Protein AF-A0A7C5M017-F1 (afdb_monomer)

Structure (mmCIF, N/CA/C/O backbone):
data_AF-A0A7C5M017-F1
#
_entry.id   AF-A0A7C5M017-F1
#
loop_
_atom_site.group_PDB
_atom_site.id
_atom_site.type_symbol
_atom_site.label_atom_id
_atom_site.label_alt_id
_atom_site.label_comp_id
_atom_site.label_asym_id
_atom_site.label_entity_id
_atom_site.label_seq_id
_atom_site.pdbx_PDB_ins_code
_atom_site.Cartn_x
_atom_site.Cartn_y
_atom_site.Cartn_z
_atom_site.occupancy
_atom_site.B_iso_or_equiv
_atom_site.auth_seq_id
_atom_site.auth_comp_id
_atom_site.auth_asym_id
_atom_site.auth_atom_id
_atom_site.pdbx_PDB_model_num
ATOM 1 N N . MET A 1 1 ? 57.850 32.588 -51.155 1.00 44.69 1 MET A N 1
ATOM 2 C CA . MET A 1 1 ? 57.031 31.354 -51.201 1.00 44.69 1 MET A CA 1
ATOM 3 C C . MET A 1 1 ? 57.224 30.654 -49.857 1.00 44.69 1 MET A C 1
ATOM 5 O O . MET A 1 1 ? 58.334 30.243 -49.579 1.00 44.69 1 MET A O 1
ATOM 9 N N . LYS A 1 2 ? 56.396 31.002 -48.864 1.00 42.88 2 LYS A N 1
ATOM 10 C CA . LYS A 1 2 ? 55.264 30.233 -48.298 1.00 42.88 2 LYS A CA 1
ATOM 11 C C . LYS A 1 2 ? 55.668 28.952 -47.532 1.00 42.88 2 LYS A C 1
ATOM 13 O O . LYS A 1 2 ? 56.057 27.954 -48.117 1.00 42.88 2 LYS A O 1
ATOM 18 N N . ASN A 1 3 ? 55.511 29.103 -46.216 1.00 52.81 3 ASN A N 1
ATOM 19 C CA . ASN A 1 3 ? 55.600 28.234 -45.038 1.00 52.81 3 ASN A CA 1
ATOM 20 C C . ASN A 1 3 ? 55.084 26.792 -45.169 1.00 52.81 3 ASN A C 1
ATOM 22 O O . ASN A 1 3 ? 54.129 26.546 -45.899 1.00 52.81 3 ASN A O 1
ATOM 26 N N . ALA A 1 4 ? 55.551 25.920 -44.266 1.00 49.38 4 ALA A N 1
ATOM 27 C CA . ALA A 1 4 ? 54.688 24.919 -43.631 1.00 49.38 4 ALA A CA 1
ATOM 28 C C . ALA A 1 4 ? 55.229 24.508 -42.244 1.00 49.38 4 ALA A C 1
ATOM 30 O O . ALA A 1 4 ? 56.156 23.710 -42.131 1.00 49.38 4 ALA A O 1
ATOM 31 N N . ILE A 1 5 ? 54.630 25.063 -41.186 1.00 52.12 5 ILE A N 1
ATOM 32 C CA . ILE A 1 5 ? 54.765 24.607 -39.795 1.00 52.12 5 ILE A CA 1
ATOM 33 C C . ILE A 1 5 ? 53.747 23.477 -39.598 1.00 52.12 5 ILE A C 1
ATOM 35 O O . ILE A 1 5 ? 52.563 23.668 -39.876 1.00 52.12 5 ILE A O 1
ATOM 39 N N . LYS A 1 6 ? 54.194 22.301 -39.147 1.00 48.91 6 LYS A N 1
ATOM 40 C CA . LYS A 1 6 ? 53.324 21.152 -38.855 1.00 48.91 6 LYS A CA 1
ATOM 41 C C . LYS A 1 6 ? 52.850 21.222 -37.400 1.00 48.91 6 LYS A C 1
ATOM 43 O O . LYS A 1 6 ? 53.642 21.010 -36.489 1.00 48.91 6 LYS A O 1
ATOM 48 N N . PHE A 1 7 ? 51.567 21.515 -37.197 1.00 49.25 7 PHE A N 1
ATOM 49 C CA . PHE A 1 7 ? 50.889 21.367 -35.908 1.00 49.25 7 PHE A CA 1
ATOM 50 C C . PHE A 1 7 ? 50.419 19.915 -35.743 1.00 49.25 7 PHE A C 1
ATOM 52 O O . PHE A 1 7 ? 49.691 19.400 -36.590 1.00 49.25 7 PHE A O 1
ATOM 59 N N . ILE A 1 8 ? 50.834 19.261 -34.658 1.00 60.78 8 ILE A N 1
ATOM 60 C CA . ILE A 1 8 ? 50.297 17.971 -34.211 1.00 60.78 8 ILE A CA 1
ATOM 61 C C . ILE A 1 8 ? 49.155 18.299 -33.247 1.00 60.78 8 ILE A C 1
ATOM 63 O O . ILE A 1 8 ? 49.390 18.831 -32.165 1.00 60.78 8 ILE A O 1
ATOM 67 N N . GLY A 1 9 ? 47.916 18.060 -33.677 1.00 53.00 9 GLY A N 1
ATOM 68 C CA . GLY A 1 9 ? 46.720 18.267 -32.865 1.00 53.00 9 GLY A CA 1
ATOM 69 C C . GLY A 1 9 ? 46.355 16.999 -32.098 1.00 53.00 9 GLY A C 1
ATOM 70 O O . GLY A 1 9 ? 46.082 1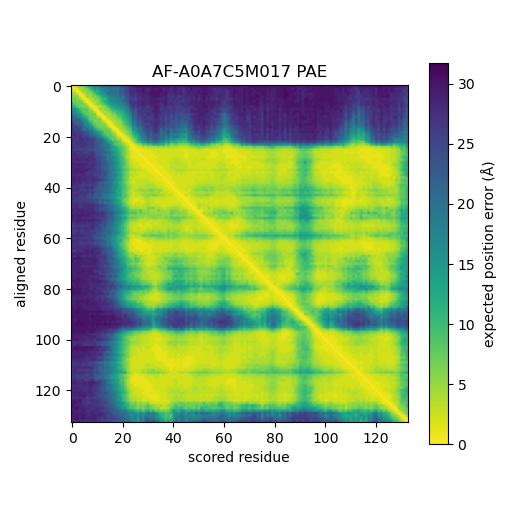5.969 -32.710 1.00 53.00 9 GLY A O 1
ATOM 71 N N . SER A 1 10 ? 46.325 17.081 -30.769 1.00 59.44 10 SER A N 1
ATOM 72 C CA . SER A 1 10 ? 45.754 16.047 -29.903 1.00 59.44 10 SER A CA 1
ATOM 73 C C . SER A 1 10 ? 44.239 16.239 -29.823 1.00 59.44 10 SER A C 1
ATOM 75 O O . SER A 1 10 ? 43.774 17.270 -29.341 1.00 59.44 10 SER A O 1
ATOM 77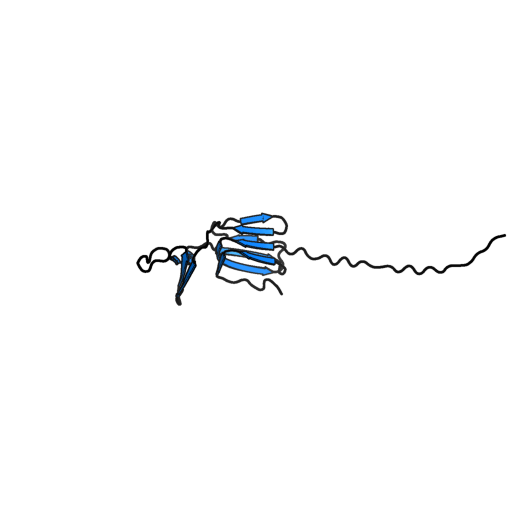 N N . VAL A 1 11 ? 43.464 15.260 -30.295 1.00 59.88 11 VAL A N 1
ATOM 78 C CA . VAL A 1 11 ? 42.001 15.236 -30.149 1.00 59.88 11 VAL A CA 1
ATOM 79 C C . VAL A 1 11 ? 41.663 14.398 -28.920 1.00 59.88 11 VAL A C 1
ATOM 81 O O . VAL A 1 11 ? 41.726 13.172 -28.956 1.00 59.88 11 VAL A O 1
ATOM 84 N N . SER A 1 12 ? 41.329 15.063 -27.817 1.00 56.16 12 SER A N 1
ATOM 85 C CA . SER A 1 12 ? 40.809 14.409 -26.615 1.00 56.16 12 SER A CA 1
ATOM 86 C C . SER A 1 12 ? 39.350 14.018 -26.851 1.00 56.16 12 SER A C 1
ATOM 88 O O . SER A 1 12 ? 38.467 14.874 -26.874 1.00 56.16 12 SER A O 1
ATOM 90 N N . LEU A 1 13 ? 39.095 12.724 -27.050 1.00 56.50 13 LEU A N 1
ATOM 91 C CA . LEU A 1 13 ? 37.746 12.170 -27.142 1.00 56.50 13 LEU A CA 1
ATOM 92 C C . LEU A 1 13 ? 37.144 12.113 -25.724 1.00 56.50 13 LEU A C 1
ATOM 94 O O . LEU A 1 13 ? 37.390 11.177 -24.967 1.00 56.50 13 LEU A O 1
ATOM 98 N N . LEU A 1 14 ? 36.392 13.144 -25.333 1.00 56.84 14 LEU A N 1
ATOM 99 C CA . LEU A 1 14 ? 35.559 13.119 -24.129 1.00 56.84 14 LEU A CA 1
ATOM 100 C C . LEU A 1 14 ? 34.367 12.192 -24.391 1.00 56.84 14 LEU A C 1
ATOM 102 O O . LEU A 1 14 ? 33.352 12.604 -24.950 1.00 56.84 14 LEU A O 1
ATOM 106 N N . ALA A 1 15 ? 34.505 10.924 -24.006 1.00 55.25 15 ALA A N 1
ATOM 107 C CA . ALA A 1 15 ? 33.379 10.011 -23.899 1.00 55.25 15 ALA A CA 1
ATOM 108 C C . ALA A 1 15 ? 32.455 10.522 -22.783 1.00 55.25 15 ALA A C 1
ATOM 110 O O . ALA A 1 15 ? 32.704 10.298 -21.599 1.00 55.25 15 ALA A O 1
ATOM 111 N N . MET A 1 16 ? 31.405 11.255 -23.157 1.00 55.50 16 MET A N 1
ATOM 112 C CA . MET A 1 16 ? 30.293 11.531 -22.256 1.00 55.50 16 MET A CA 1
ATOM 113 C C . MET A 1 16 ? 29.562 10.212 -22.014 1.00 55.50 16 MET A C 1
ATOM 115 O O . MET A 1 16 ? 28.716 9.801 -22.804 1.00 55.50 16 MET A O 1
ATOM 119 N N . ILE A 1 17 ? 29.912 9.526 -20.928 1.00 58.19 17 ILE A N 1
ATOM 120 C CA . ILE A 1 17 ? 29.070 8.476 -20.364 1.00 58.19 17 ILE A CA 1
ATOM 121 C C . ILE A 1 17 ? 27.848 9.206 -19.810 1.00 58.19 17 ILE A C 1
ATOM 123 O O . ILE A 1 17 ? 27.873 9.745 -18.705 1.00 58.19 17 ILE A O 1
ATOM 127 N N . SER A 1 18 ? 26.790 9.297 -20.613 1.00 52.19 18 SER A N 1
ATOM 128 C CA . SER A 1 18 ? 25.471 9.659 -20.117 1.00 52.19 18 SER A CA 1
ATOM 129 C C . SER A 1 18 ? 25.043 8.547 -19.165 1.00 52.19 18 SER A C 1
ATOM 131 O O . SER A 1 18 ? 24.581 7.495 -19.608 1.00 52.19 18 SER A O 1
ATOM 133 N N . ALA A 1 19 ? 25.251 8.751 -17.864 1.00 46.12 19 ALA A N 1
ATOM 134 C CA . ALA A 1 19 ? 24.588 7.961 -16.844 1.00 46.12 19 ALA A CA 1
ATOM 135 C C . ALA A 1 19 ? 23.085 8.149 -17.066 1.00 46.12 19 ALA A C 1
ATOM 137 O O . ALA A 1 19 ? 22.534 9.217 -16.795 1.00 46.12 19 ALA A O 1
ATOM 138 N N . GLN A 1 20 ? 22.440 7.147 -17.660 1.00 48.38 20 GLN A N 1
ATOM 139 C CA . GLN A 1 20 ? 20.992 7.079 -17.693 1.00 48.38 20 GLN A CA 1
ATOM 140 C C . GLN A 1 20 ? 20.577 6.905 -16.236 1.00 48.38 20 GLN A C 1
ATOM 142 O O . GLN A 1 20 ? 20.725 5.824 -15.672 1.00 48.38 20 GLN A O 1
ATOM 147 N N . ALA A 1 21 ? 20.149 7.991 -15.592 1.00 45.56 21 ALA A N 1
ATOM 148 C CA . ALA A 1 21 ? 19.383 7.870 -14.369 1.00 45.56 21 ALA A CA 1
ATOM 149 C C . ALA A 1 21 ? 18.183 6.997 -14.739 1.00 45.56 21 ALA A C 1
ATOM 151 O O . ALA A 1 21 ? 17.348 7.423 -15.539 1.00 45.56 21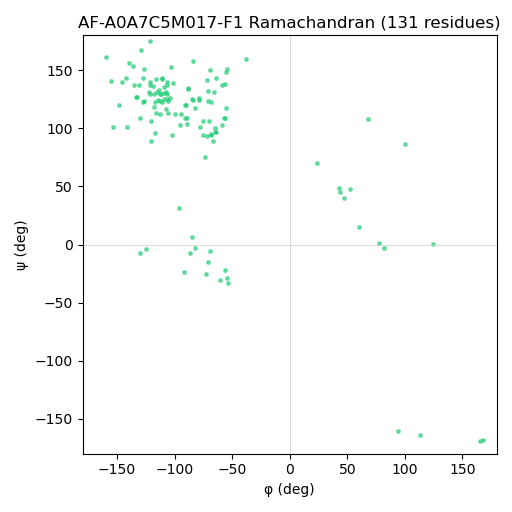 ALA A O 1
ATOM 152 N N . MET A 1 22 ? 18.154 5.751 -14.258 1.00 52.69 22 MET A N 1
ATOM 153 C CA . MET A 1 22 ? 16.956 4.934 -14.366 1.00 52.69 22 MET A CA 1
ATOM 154 C C . MET A 1 22 ? 15.862 5.741 -13.679 1.00 52.69 22 MET A C 1
ATOM 156 O O . MET A 1 22 ? 15.928 5.969 -12.472 1.00 52.69 22 MET A O 1
ATOM 160 N N . ALA A 1 23 ? 14.929 6.280 -14.460 1.00 59.44 23 ALA A N 1
ATOM 161 C CA . ALA A 1 23 ? 13.752 6.930 -13.920 1.00 59.44 23 ALA A CA 1
ATOM 162 C C . ALA A 1 23 ? 12.937 5.825 -13.244 1.00 59.44 23 ALA A C 1
ATOM 164 O O . ALA A 1 23 ? 12.172 5.131 -13.907 1.00 59.44 23 ALA A O 1
ATOM 165 N N . GLY A 1 24 ? 13.209 5.588 -11.960 1.00 72.56 24 GLY A N 1
ATOM 166 C CA . GLY A 1 24 ? 12.513 4.581 -11.174 1.00 72.56 24 GLY A CA 1
ATOM 167 C C . GLY A 1 24 ? 11.021 4.887 -11.158 1.00 72.56 24 GLY A C 1
ATOM 168 O O . GLY A 1 24 ? 10.613 6.045 -11.024 1.00 72.56 24 GLY A O 1
ATOM 169 N N . GLU A 1 25 ? 10.209 3.846 -11.320 1.00 88.31 25 GLU A N 1
ATOM 170 C CA . GLU A 1 25 ? 8.765 3.938 -11.143 1.00 88.31 25 GLU A CA 1
ATOM 171 C C . GLU A 1 25 ? 8.459 4.483 -9.740 1.00 88.31 25 GLU A C 1
ATOM 173 O O . GLU A 1 25 ? 9.107 4.120 -8.759 1.00 88.31 25 GLU A O 1
ATOM 178 N N . THR A 1 26 ? 7.487 5.384 -9.631 1.00 91.94 26 THR A N 1
ATOM 179 C CA . THR A 1 26 ? 7.081 5.964 -8.349 1.00 91.94 26 THR A CA 1
ATOM 180 C C . THR A 1 26 ? 5.736 5.399 -7.914 1.00 91.94 26 THR A C 1
ATOM 182 O O . THR A 1 26 ? 4.750 5.509 -8.640 1.00 91.94 26 THR A O 1
ATOM 185 N N . LEU A 1 27 ? 5.677 4.845 -6.707 1.00 93.06 27 LEU A N 1
ATOM 186 C CA . LEU A 1 27 ? 4.442 4.482 -6.023 1.00 93.06 27 LEU A CA 1
ATOM 187 C C . LEU A 1 27 ? 4.095 5.576 -5.012 1.00 93.06 27 LEU A C 1
ATOM 189 O O . LEU A 1 27 ? 4.781 5.733 -4.006 1.00 93.06 27 LEU A O 1
ATOM 193 N N . GLU A 1 28 ? 3.018 6.316 -5.244 1.00 94.56 28 GLU A N 1
ATOM 194 C CA . GLU A 1 28 ? 2.480 7.277 -4.285 1.00 94.56 28 GLU A CA 1
ATOM 195 C C . GLU A 1 28 ? 1.208 6.731 -3.634 1.00 94.56 28 GLU A C 1
ATOM 197 O O . GLU A 1 28 ? 0.241 6.410 -4.314 1.00 94.56 28 GLU A O 1
ATOM 202 N N . ILE A 1 29 ? 1.188 6.656 -2.306 1.00 94.44 29 ILE A N 1
ATOM 203 C CA . ILE A 1 29 ? 0.028 6.252 -1.509 1.00 94.44 29 ILE A CA 1
ATOM 204 C C . ILE A 1 29 ? -0.374 7.438 -0.642 1.00 94.44 29 ILE A C 1
ATOM 206 O O . ILE A 1 29 ? 0.433 7.945 0.145 1.00 94.44 29 ILE A O 1
ATOM 210 N N . ARG A 1 30 ? -1.621 7.896 -0.776 1.00 95.12 30 ARG A N 1
ATOM 211 C CA . ARG A 1 30 ? -2.126 9.029 -0.001 1.00 95.12 30 ARG A CA 1
ATOM 212 C C . ARG A 1 30 ? -3.549 8.856 0.499 1.00 95.12 30 ARG A C 1
ATOM 214 O O . ARG A 1 30 ? -4.330 8.122 -0.095 1.00 95.12 30 ARG A O 1
ATOM 221 N N . ASN A 1 31 ? -3.887 9.576 1.571 1.00 94.00 31 ASN A N 1
ATOM 222 C CA . ASN A 1 31 ? -5.231 9.589 2.158 1.00 94.00 31 ASN A CA 1
ATOM 223 C C . ASN A 1 31 ? -5.800 8.171 2.339 1.00 94.00 31 ASN A C 1
ATOM 225 O O . ASN A 1 31 ? -6.970 7.918 2.043 1.00 94.00 31 ASN A O 1
ATOM 229 N N . PHE A 1 32 ? -4.955 7.231 2.759 1.00 92.94 32 PHE A N 1
ATOM 230 C CA . PHE A 1 32 ? -5.269 5.809 2.763 1.00 92.94 32 PHE A CA 1
ATOM 231 C C . PHE A 1 32 ? -5.160 5.244 4.179 1.00 92.94 32 PHE A C 1
ATOM 233 O O . PHE A 1 32 ? -4.227 5.552 4.919 1.00 92.94 32 PHE A O 1
ATOM 240 N N . ILE A 1 33 ? -6.114 4.401 4.570 1.00 92.12 33 ILE A N 1
ATOM 241 C CA . ILE A 1 33 ? -6.024 3.585 5.785 1.00 92.12 33 ILE A CA 1
ATOM 242 C C . ILE A 1 33 ? -6.263 2.152 5.351 1.00 92.12 33 ILE A C 1
ATOM 244 O O . ILE A 1 33 ? -7.317 1.893 4.781 1.00 92.12 33 ILE A O 1
ATOM 248 N N . GLY A 1 34 ? -5.331 1.245 5.629 1.00 91.69 34 GLY A N 1
ATOM 249 C CA . GLY A 1 34 ? -5.498 -0.151 5.239 1.00 91.69 34 GLY A CA 1
ATOM 250 C C . GLY A 1 34 ? -4.225 -0.973 5.311 1.00 91.69 34 GLY A C 1
ATOM 251 O O . GLY A 1 34 ? -3.216 -0.547 5.878 1.00 91.69 34 GLY A O 1
ATOM 252 N N . THR A 1 35 ? -4.298 -2.172 4.744 1.00 92.69 35 THR A N 1
ATOM 253 C CA . THR A 1 35 ? -3.165 -3.100 4.695 1.00 92.69 35 THR A CA 1
ATOM 254 C C . THR A 1 35 ? -2.525 -3.055 3.317 1.00 92.69 35 THR A C 1
ATOM 256 O O . THR A 1 35 ? -3.234 -3.006 2.318 1.00 92.69 35 THR A O 1
ATOM 259 N N . ILE A 1 36 ? -1.203 -3.084 3.249 1.00 92.00 36 ILE A N 1
ATOM 260 C CA . ILE A 1 36 ? -0.447 -3.164 2.009 1.00 92.00 36 ILE A CA 1
ATOM 261 C C . ILE A 1 36 ? 0.540 -4.322 2.083 1.00 92.00 36 ILE A C 1
ATOM 263 O O . ILE A 1 36 ? 1.116 -4.601 3.135 1.00 92.00 36 ILE A O 1
ATOM 267 N N . ASP A 1 37 ? 0.715 -4.987 0.956 1.00 91.38 37 ASP A N 1
ATOM 268 C CA . ASP A 1 37 ? 1.737 -5.996 0.745 1.00 91.38 37 ASP A CA 1
ATOM 269 C C . ASP A 1 37 ? 2.459 -5.643 -0.553 1.00 91.38 37 ASP A C 1
ATOM 271 O O . ASP A 1 37 ? 1.859 -5.673 -1.633 1.00 91.38 37 ASP A O 1
ATOM 275 N N . VAL A 1 38 ? 3.704 -5.186 -0.428 1.00 89.50 38 VAL A N 1
ATOM 276 C CA . VAL A 1 38 ? 4.530 -4.765 -1.562 1.00 89.50 38 VAL A CA 1
ATOM 277 C C . VAL A 1 38 ? 5.603 -5.812 -1.788 1.00 89.50 38 VAL A C 1
ATOM 279 O O . VAL A 1 38 ? 6.473 -5.995 -0.942 1.00 89.50 38 VAL A O 1
ATOM 282 N N . VAL A 1 39 ? 5.547 -6.450 -2.954 1.00 89.81 39 VAL A N 1
ATOM 283 C CA . VAL A 1 39 ? 6.536 -7.423 -3.412 1.00 89.81 39 VAL A CA 1
ATOM 284 C C . VAL A 1 39 ? 7.394 -6.774 -4.489 1.00 89.81 39 VAL A C 1
ATOM 286 O O . VAL A 1 39 ? 6.900 -6.469 -5.583 1.00 89.81 39 VAL A O 1
ATOM 289 N N . THR A 1 40 ? 8.672 -6.579 -4.183 1.00 87.62 40 THR A N 1
ATOM 290 C CA . THR A 1 40 ? 9.677 -6.126 -5.147 1.00 87.62 40 THR A CA 1
ATOM 291 C C . THR A 1 40 ? 10.247 -7.284 -5.969 1.00 87.62 40 THR A C 1
ATOM 293 O O . THR A 1 40 ? 10.087 -8.459 -5.621 1.00 87.62 40 THR A O 1
ATOM 296 N N . GLY A 1 41 ? 10.796 -6.976 -7.140 1.00 86.56 41 GLY A N 1
ATOM 297 C CA . GLY A 1 41 ? 11.446 -7.951 -8.012 1.00 86.56 41 GLY A CA 1
ATOM 298 C C . GLY A 1 41 ? 11.724 -7.415 -9.415 1.00 86.56 41 GLY A C 1
ATOM 299 O O . GLY A 1 41 ? 11.547 -6.228 -9.705 1.00 86.56 41 GLY A O 1
ATOM 300 N N . ASP A 1 42 ? 12.090 -8.333 -10.314 1.00 86.94 42 ASP A N 1
ATOM 301 C CA . ASP A 1 42 ? 12.272 -8.073 -11.747 1.00 86.94 42 ASP A CA 1
ATOM 302 C C . ASP A 1 42 ? 10.909 -7.898 -12.442 1.00 86.94 42 ASP A C 1
ATOM 304 O O . ASP A 1 42 ? 10.366 -8.804 -13.081 1.00 86.94 42 ASP A O 1
ATOM 308 N N . TYR A 1 43 ? 10.299 -6.736 -12.215 1.00 87.00 43 TYR A N 1
ATOM 309 C CA . TYR A 1 43 ? 9.041 -6.313 -12.816 1.00 87.00 43 TYR A CA 1
ATOM 310 C C . TYR A 1 43 ? 9.267 -5.081 -13.692 1.00 87.00 43 TYR A C 1
ATOM 312 O O . TYR A 1 43 ? 9.982 -4.162 -13.307 1.00 87.00 43 TYR A O 1
ATOM 320 N N . ASP A 1 44 ? 8.573 -5.013 -14.830 1.00 85.75 44 ASP A N 1
ATOM 321 C CA . ASP A 1 44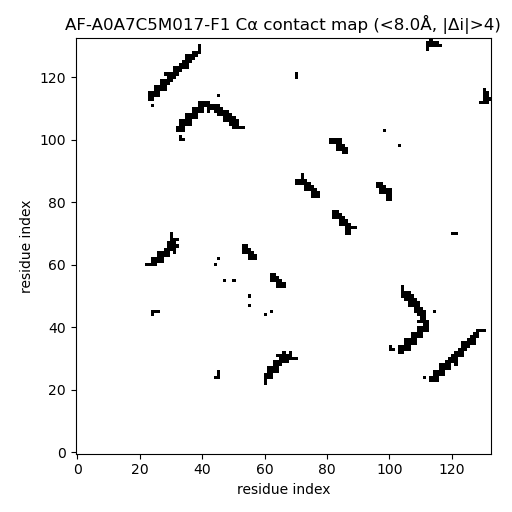 ? 8.700 -3.880 -15.761 1.00 85.75 44 ASP A CA 1
ATOM 322 C C . ASP A 1 44 ? 8.039 -2.589 -15.247 1.00 85.75 44 ASP A C 1
ATOM 324 O O . ASP A 1 44 ? 8.371 -1.493 -15.692 1.00 85.75 44 ASP A O 1
ATOM 328 N N . LYS A 1 45 ? 7.033 -2.714 -14.371 1.00 89.88 45 LYS A N 1
ATOM 329 C CA . LYS A 1 45 ? 6.208 -1.599 -13.885 1.00 89.88 45 LYS A CA 1
ATOM 330 C C . LYS A 1 45 ? 5.503 -1.935 -12.579 1.00 89.88 45 LYS A C 1
ATOM 332 O O . LYS A 1 45 ? 5.268 -3.106 -12.272 1.00 89.88 45 LYS A O 1
ATOM 337 N N . ILE A 1 46 ? 5.057 -0.901 -11.869 1.00 91.62 46 ILE A N 1
ATOM 338 C CA . ILE A 1 46 ? 4.169 -1.074 -10.717 1.00 91.62 46 ILE A CA 1
ATOM 339 C C . ILE A 1 46 ? 2.822 -1.634 -11.187 1.00 91.62 46 ILE A C 1
ATOM 341 O O . ILE A 1 46 ? 2.206 -1.129 -12.128 1.00 91.62 46 ILE A O 1
ATOM 345 N N . THR A 1 47 ? 2.348 -2.680 -10.516 1.00 91.81 47 THR A N 1
ATOM 346 C CA . THR A 1 47 ? 1.036 -3.284 -10.758 1.00 91.81 47 THR A CA 1
ATOM 347 C C . THR A 1 47 ? 0.312 -3.497 -9.438 1.00 91.81 47 THR A C 1
ATOM 349 O O . THR A 1 47 ? 0.832 -4.153 -8.537 1.00 91.81 47 THR A O 1
ATOM 352 N N . ILE A 1 48 ? -0.916 -2.988 -9.345 1.00 89.81 48 ILE A N 1
ATOM 353 C CA . ILE A 1 48 ? -1.814 -3.266 -8.223 1.00 89.81 48 ILE A CA 1
ATOM 354 C C . ILE A 1 48 ? -2.711 -4.431 -8.625 1.00 89.81 48 ILE A C 1
ATOM 356 O O . ILE A 1 48 ? -3.503 -4.329 -9.559 1.00 89.81 48 ILE A O 1
ATOM 360 N N . THR A 1 49 ? -2.511 -5.564 -7.961 1.00 85.44 49 THR A N 1
ATOM 361 C CA . THR A 1 49 ? -3.184 -6.834 -8.277 1.00 85.44 49 THR A CA 1
ATOM 362 C C . THR A 1 49 ? -4.469 -7.038 -7.482 1.00 85.44 49 THR A C 1
ATOM 364 O O . THR A 1 49 ? -5.364 -7.736 -7.949 1.00 85.44 49 THR A O 1
ATOM 367 N N . ASP A 1 50 ? -4.577 -6.377 -6.332 1.00 85.81 50 ASP A N 1
ATOM 368 C CA . ASP A 1 50 ? -5.806 -6.219 -5.562 1.00 85.81 50 ASP A CA 1
ATOM 369 C C . ASP A 1 50 ? -5.787 -4.839 -4.901 1.00 85.81 50 ASP A C 1
ATOM 371 O O . ASP A 1 50 ? -4.729 -4.382 -4.459 1.00 85.81 50 ASP A O 1
ATOM 375 N N . ALA A 1 51 ? -6.938 -4.173 -4.890 1.00 85.62 51 ALA A N 1
ATOM 376 C CA . ALA A 1 51 ? -7.110 -2.836 -4.335 1.00 85.62 51 ALA A CA 1
ATOM 377 C C . ALA A 1 51 ? -8.294 -2.728 -3.364 1.00 85.62 51 ALA A C 1
ATOM 379 O O . ALA A 1 51 ? -8.473 -1.666 -2.772 1.00 85.62 51 ALA A O 1
ATOM 380 N N . ASP A 1 52 ? -9.126 -3.771 -3.236 1.00 88.62 52 ASP A N 1
ATOM 381 C CA . ASP A 1 52 ? -10.299 -3.802 -2.348 1.00 88.62 52 ASP A CA 1
ATOM 382 C C . ASP A 1 52 ? -11.147 -2.505 -2.370 1.00 88.62 52 ASP A C 1
ATOM 384 O O . ASP A 1 52 ? -11.509 -1.919 -1.349 1.00 88.62 52 ASP A O 1
ATOM 388 N N . GLY A 1 53 ? -11.406 -1.991 -3.579 1.00 81.31 53 GLY A N 1
ATOM 389 C CA . GLY A 1 53 ? -12.197 -0.777 -3.806 1.00 81.31 53 GLY A CA 1
ATOM 390 C C . GLY A 1 53 ? -11.456 0.559 -3.650 1.00 81.31 53 GLY A C 1
ATOM 391 O O . GLY A 1 53 ? -12.059 1.597 -3.929 1.00 81.31 53 GLY A O 1
ATOM 392 N N . ALA A 1 54 ? -10.175 0.562 -3.272 1.00 86.31 54 ALA A N 1
ATOM 393 C CA . ALA A 1 54 ? -9.350 1.768 -3.261 1.00 86.31 54 ALA A CA 1
ATOM 394 C C . ALA A 1 54 ? -9.166 2.329 -4.681 1.00 86.31 54 ALA A C 1
ATOM 396 O O . ALA A 1 54 ? -9.033 1.587 -5.659 1.00 86.31 54 ALA A O 1
ATOM 397 N N . HIS A 1 55 ? -9.138 3.657 -4.805 1.00 89.44 55 HIS A N 1
ATOM 398 C CA . HIS A 1 55 ? -8.939 4.299 -6.099 1.00 89.44 55 HIS A CA 1
ATOM 399 C C . HIS A 1 55 ? -7.460 4.289 -6.497 1.00 89.44 55 HIS A C 1
ATOM 401 O O . HIS A 1 55 ? -6.593 4.762 -5.759 1.00 89.44 55 HIS A O 1
ATOM 407 N N . VAL A 1 56 ? -7.199 3.770 -7.697 1.00 92.81 56 VAL A N 1
ATOM 408 C CA . VAL A 1 56 ? -5.865 3.624 -8.278 1.00 92.81 56 VAL A CA 1
ATOM 409 C C . VAL A 1 56 ? -5.812 4.368 -9.606 1.00 92.81 56 VAL A C 1
ATOM 411 O O . VAL A 1 56 ? -6.673 4.185 -10.466 1.00 92.81 56 VAL A O 1
ATOM 414 N N . SER A 1 57 ? -4.773 5.176 -9.786 1.00 92.38 57 SER A N 1
ATOM 415 C CA . SER A 1 57 ? -4.472 5.873 -11.031 1.00 92.38 57 SER A CA 1
ATOM 416 C C . SER A 1 57 ? -3.031 5.591 -11.432 1.00 92.38 57 SER A C 1
ATOM 418 O O . SER A 1 57 ? -2.111 5.910 -10.687 1.00 92.38 57 SER A O 1
ATOM 420 N N . THR A 1 58 ? -2.823 5.054 -12.630 1.00 91.50 58 THR A N 1
ATOM 421 C CA . THR A 1 58 ? -1.484 4.774 -13.162 1.00 91.50 58 THR A CA 1
ATOM 422 C C . THR A 1 58 ? -1.211 5.640 -14.383 1.00 91.50 58 THR A C 1
ATOM 424 O O . THR A 1 58 ? -2.015 5.712 -15.311 1.00 91.50 58 THR A O 1
ATOM 427 N N . SER A 1 59 ? -0.050 6.282 -14.381 1.00 88.25 59 SER A N 1
ATOM 428 C CA . SER A 1 59 ? 0.533 7.029 -15.491 1.00 88.25 59 SER A CA 1
ATOM 429 C C . SER A 1 59 ? 1.977 6.567 -15.703 1.00 88.25 59 SER A C 1
ATOM 431 O O . SER A 1 59 ? 2.522 5.837 -14.878 1.00 88.25 59 SER A O 1
ATOM 433 N N . THR A 1 60 ? 2.598 6.935 -16.823 1.00 85.88 60 THR A N 1
ATOM 434 C CA . THR A 1 60 ? 3.970 6.507 -17.133 1.00 85.88 60 THR A CA 1
ATOM 435 C C . THR A 1 60 ? 4.932 6.892 -16.006 1.00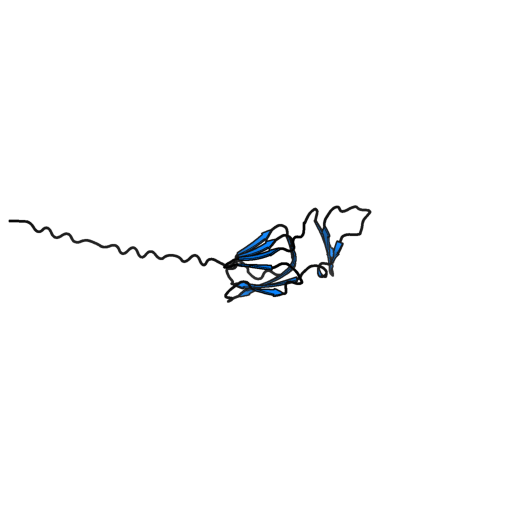 85.88 60 THR A C 1
ATOM 437 O O . THR A 1 60 ? 5.108 8.081 -15.744 1.00 85.88 60 THR A O 1
ATOM 440 N N . GLY A 1 61 ? 5.556 5.905 -15.354 1.00 86.31 61 GLY A N 1
ATOM 441 C CA . GLY A 1 61 ? 6.504 6.134 -14.263 1.00 86.31 61 GLY A CA 1
ATOM 442 C C . GLY A 1 61 ? 5.878 6.486 -12.911 1.00 86.31 61 GLY A C 1
ATOM 443 O O . GLY A 1 61 ? 6.619 6.759 -11.968 1.00 86.31 61 GLY A O 1
ATOM 444 N N . HIS A 1 62 ? 4.546 6.545 -12.786 1.00 91.88 62 HIS A N 1
ATOM 445 C CA . HIS A 1 62 ? 3.885 6.955 -11.543 1.00 91.88 62 HIS A CA 1
ATOM 446 C C . HIS A 1 62 ? 2.542 6.253 -11.337 1.00 91.88 62 HIS A C 1
ATOM 448 O O . HIS A 1 62 ? 1.609 6.399 -12.131 1.00 91.88 62 HIS A O 1
ATOM 454 N N . THR A 1 63 ? 2.433 5.520 -10.232 1.00 94.50 63 THR A N 1
ATOM 455 C CA . THR A 1 63 ? 1.197 4.899 -9.754 1.00 94.50 63 THR A CA 1
ATOM 456 C C . THR A 1 63 ? 0.757 5.567 -8.460 1.00 94.50 63 THR A C 1
ATOM 458 O O . THR A 1 63 ? 1.499 5.593 -7.483 1.00 94.50 63 THR A O 1
ATOM 461 N N . LEU A 1 64 ? -0.471 6.077 -8.450 1.00 95.19 64 LEU A N 1
ATOM 462 C CA . LEU A 1 64 ? -1.111 6.733 -7.321 1.00 95.19 64 LEU A CA 1
ATOM 463 C C . LEU A 1 64 ? -2.222 5.854 -6.744 1.00 95.19 64 LEU A C 1
ATOM 465 O O . LEU A 1 64 ? -3.127 5.441 -7.470 1.00 95.19 64 LEU A O 1
ATOM 469 N N . VAL A 1 65 ? -2.202 5.667 -5.429 1.00 94.81 65 VAL A N 1
ATOM 470 C CA . VAL A 1 65 ? -3.320 5.151 -4.638 1.00 94.81 65 VAL A CA 1
ATOM 471 C C . VAL A 1 65 ? -3.857 6.269 -3.753 1.00 94.81 65 VAL A C 1
ATOM 473 O O . VAL A 1 65 ? -3.110 6.843 -2.961 1.00 94.81 65 VAL A O 1
ATOM 476 N N . ASP A 1 66 ? -5.145 6.584 -3.882 1.00 93.44 66 ASP A N 1
ATOM 477 C CA . ASP A 1 66 ? -5.801 7.652 -3.120 1.00 93.44 66 ASP A CA 1
ATOM 478 C C . ASP A 1 66 ? -7.216 7.253 -2.694 1.00 93.44 66 ASP A C 1
ATOM 480 O O . ASP A 1 66 ? -8.150 7.345 -3.481 1.00 93.44 66 ASP A O 1
ATOM 484 N N . ASP A 1 67 ? -7.403 6.851 -1.436 1.00 88.06 67 ASP A N 1
ATOM 485 C CA . ASP A 1 67 ? -8.731 6.467 -0.919 1.00 88.06 67 ASP A CA 1
ATOM 486 C C . ASP A 1 67 ? -9.552 7.676 -0.418 1.00 88.06 67 ASP A C 1
ATOM 488 O O . ASP A 1 67 ? -10.617 7.526 0.185 1.00 88.06 67 ASP A O 1
ATOM 492 N N . GLY A 1 68 ? -9.061 8.908 -0.616 1.00 87.50 68 GLY A N 1
ATOM 493 C CA . GLY A 1 68 ? -9.766 10.139 -0.250 1.00 87.50 68 GLY A CA 1
ATOM 494 C C . GLY A 1 68 ? -10.095 10.266 1.245 1.00 87.50 68 GLY A C 1
ATOM 495 O O . GLY A 1 68 ? -10.926 11.095 1.635 1.00 87.50 68 GLY A O 1
ATOM 496 N N . ARG A 1 69 ? -9.479 9.453 2.115 1.00 85.06 69 ARG A N 1
ATOM 497 C CA . ARG A 1 69 ? -9.748 9.467 3.554 1.00 85.06 69 ARG A CA 1
ATOM 498 C C . ARG A 1 69 ? -9.180 10.727 4.173 1.00 85.06 69 ARG A C 1
ATOM 500 O O . ARG A 1 69 ? -7.979 10.972 4.174 1.00 85.06 69 ARG A O 1
ATOM 507 N N . LYS A 1 70 ? -10.044 11.488 4.835 1.00 87.31 70 LYS A N 1
ATOM 508 C CA . LYS A 1 70 ? -9.597 12.566 5.712 1.00 87.31 70 LYS A CA 1
ATOM 509 C C . LYS A 1 70 ? -9.113 11.980 7.034 1.00 87.31 70 LYS A C 1
ATOM 511 O O . LYS A 1 70 ? -9.923 11.641 7.896 1.00 87.31 70 LYS A O 1
ATOM 516 N N . ILE A 1 71 ? -7.799 11.875 7.194 1.00 85.88 71 ILE A N 1
ATOM 517 C CA . ILE A 1 71 ? -7.182 11.378 8.423 1.00 85.88 71 ILE A CA 1
ATOM 518 C C . ILE A 1 71 ? -6.939 12.555 9.363 1.00 85.88 71 ILE A C 1
ATOM 520 O O . ILE A 1 71 ? -6.024 13.351 9.185 1.00 85.88 71 ILE A O 1
ATOM 524 N N . ASN A 1 72 ? -7.781 12.687 10.383 1.00 85.62 72 ASN A N 1
ATOM 525 C CA . ASN A 1 72 ? -7.604 13.681 11.433 1.00 85.62 72 ASN A CA 1
ATOM 526 C C . ASN A 1 72 ? -7.841 13.065 12.810 1.00 85.62 72 ASN A C 1
ATOM 528 O O . ASN A 1 72 ? -8.808 12.335 13.016 1.00 85.62 72 ASN A O 1
ATOM 532 N N . ASN A 1 73 ? -6.982 13.410 13.773 1.00 84.69 73 ASN A N 1
ATOM 533 C CA . ASN A 1 73 ? -7.100 12.954 15.159 1.00 84.69 73 ASN A CA 1
ATOM 534 C C . ASN A 1 73 ? -7.222 11.417 15.266 1.00 84.69 73 ASN A C 1
ATOM 536 O O . ASN A 1 73 ? -8.135 10.896 15.908 1.00 84.69 73 ASN A O 1
ATOM 540 N N . ALA A 1 74 ? -6.336 10.706 14.562 1.00 85.31 74 ALA A N 1
ATOM 541 C CA . ALA A 1 74 ? -6.338 9.252 14.504 1.00 85.31 74 ALA A CA 1
ATOM 542 C C . ALA A 1 74 ? -5.874 8.630 15.829 1.00 85.31 74 ALA A C 1
ATOM 544 O O . ALA A 1 74 ? -4.944 9.117 16.470 1.00 85.31 74 ALA A O 1
ATOM 545 N N . ASN A 1 75 ? -6.513 7.532 16.225 1.00 86.88 75 ASN A N 1
ATOM 546 C CA . ASN A 1 75 ? -6.145 6.740 17.390 1.00 86.88 75 ASN A CA 1
ATOM 547 C C . ASN A 1 75 ? -6.144 5.257 17.013 1.00 86.88 75 ASN A C 1
ATOM 549 O O . ASN A 1 75 ? -7.133 4.744 16.491 1.00 86.88 75 ASN A O 1
ATOM 553 N N . CYS A 1 76 ? -5.039 4.575 17.291 1.00 86.75 76 CYS A N 1
ATOM 554 C CA . CYS A 1 76 ? -4.880 3.153 17.036 1.00 86.75 76 CYS A CA 1
ATOM 555 C C . CYS A 1 76 ? -4.926 2.380 18.357 1.00 86.75 76 CYS A C 1
ATOM 557 O O . CYS A 1 76 ? -4.211 2.699 19.308 1.00 86.75 76 CYS A O 1
ATOM 559 N N . ARG A 1 77 ? -5.759 1.339 18.413 1.00 87.75 77 ARG A N 1
ATOM 560 C CA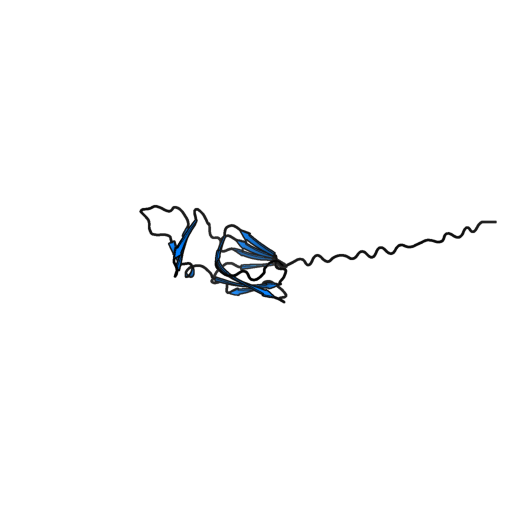 . ARG A 1 77 ? -5.812 0.387 19.524 1.00 87.75 77 ARG A CA 1
ATOM 561 C C . ARG A 1 77 ? -5.422 -0.983 19.013 1.00 87.75 77 ARG A C 1
ATOM 563 O O . ARG A 1 77 ? -6.167 -1.591 18.252 1.00 87.75 77 ARG A O 1
ATOM 570 N N . SER A 1 78 ? -4.280 -1.469 19.472 1.00 86.06 78 SER A N 1
ATOM 571 C CA . SER A 1 78 ? -3.805 -2.810 19.160 1.00 86.06 78 SER A CA 1
ATOM 572 C C . SER A 1 78 ? -3.937 -3.722 20.379 1.00 86.06 78 SER A C 1
ATOM 574 O O . SER A 1 78 ? -3.642 -3.326 21.508 1.00 86.06 78 SER A O 1
ATOM 576 N N . THR A 1 79 ? -4.407 -4.943 20.150 1.00 86.44 79 THR A N 1
ATOM 577 C CA . THR A 1 79 ? -4.341 -6.070 21.085 1.00 86.44 79 THR A CA 1
ATOM 578 C C . THR A 1 79 ? -3.583 -7.214 20.414 1.00 86.44 79 THR A C 1
ATOM 580 O O . THR A 1 79 ? -3.278 -7.143 19.226 1.00 86.44 79 THR A O 1
ATOM 583 N N . LYS A 1 80 ? -3.313 -8.310 21.137 1.00 82.19 80 LYS A N 1
ATOM 584 C CA . LYS A 1 80 ? -2.650 -9.491 20.551 1.00 82.19 80 LYS A CA 1
ATOM 585 C C . LYS A 1 80 ? -3.371 -10.077 19.328 1.00 82.19 80 LYS A C 1
ATOM 587 O O . LYS A 1 80 ? -2.734 -10.797 18.573 1.00 82.19 80 LYS A O 1
ATOM 592 N N . SER A 1 81 ? -4.668 -9.815 19.152 1.00 83.81 81 SER A N 1
ATOM 593 C CA . SER A 1 81 ? -5.488 -10.429 18.100 1.00 83.81 81 SER A CA 1
ATOM 594 C C . SER A 1 81 ? -6.209 -9.435 17.190 1.00 83.81 81 SER A C 1
ATOM 596 O O . SER A 1 81 ? -6.906 -9.866 16.280 1.00 83.81 81 SER A O 1
ATOM 598 N N . SER A 1 82 ? -6.120 -8.125 17.439 1.00 85.56 82 SER A N 1
ATOM 599 C CA . SER A 1 82 ? -6.890 -7.140 16.670 1.00 85.56 82 SER A CA 1
ATOM 600 C C . SER A 1 82 ? -6.228 -5.772 16.669 1.00 85.56 82 SER A C 1
ATOM 602 O O . SER A 1 82 ? -5.811 -5.287 17.724 1.00 85.56 82 SER A O 1
ATOM 604 N N . VAL A 1 83 ? -6.272 -5.097 15.528 1.00 89.06 83 VAL A N 1
ATOM 605 C CA . VAL A 1 83 ? -5.955 -3.674 15.414 1.00 89.06 83 VAL A CA 1
ATOM 606 C C . VAL A 1 83 ? -7.233 -2.925 15.062 1.00 89.06 83 VAL A C 1
ATOM 608 O O . VAL A 1 83 ? -7.938 -3.310 14.138 1.00 89.06 83 VAL A O 1
ATOM 611 N N . LYS A 1 84 ? -7.530 -1.862 15.810 1.00 90.12 84 LYS A N 1
ATOM 612 C CA . LYS A 1 84 ? -8.691 -0.995 15.609 1.00 90.12 84 LYS A CA 1
ATOM 613 C C . LYS A 1 84 ? -8.239 0.441 15.383 1.00 90.12 84 LYS A C 1
ATOM 615 O O . LYS A 1 84 ? -7.506 0.984 16.212 1.00 90.12 84 LYS A O 1
ATOM 620 N N . ILE A 1 85 ? -8.731 1.083 14.329 1.00 89.25 85 ILE A N 1
ATOM 621 C CA . ILE A 1 85 ? -8.433 2.479 13.998 1.00 89.25 85 ILE A CA 1
ATOM 622 C C . ILE A 1 85 ? -9.672 3.340 14.240 1.00 89.25 85 ILE A C 1
ATOM 624 O O . ILE A 1 85 ? -10.753 3.068 13.723 1.00 89.25 85 ILE A O 1
ATOM 628 N N . GLY A 1 86 ? -9.520 4.385 15.048 1.00 87.56 86 GLY A N 1
ATOM 629 C CA . GLY A 1 86 ? -10.516 5.433 15.238 1.00 87.56 86 GLY A CA 1
ATOM 630 C C . GLY A 1 86 ? -10.054 6.738 14.600 1.00 87.56 86 GLY A C 1
ATOM 631 O O . GLY A 1 86 ? -8.906 7.132 14.784 1.00 87.56 86 GLY A O 1
ATOM 632 N N . ILE A 1 87 ? -10.945 7.419 13.877 1.00 85.62 87 ILE A N 1
ATOM 633 C CA . ILE A 1 87 ? -10.674 8.708 13.217 1.00 85.62 87 ILE A CA 1
ATOM 634 C C . ILE A 1 87 ? -11.650 9.769 13.744 1.00 85.62 87 ILE A C 1
ATOM 636 O O . ILE A 1 87 ? -12.838 9.498 13.926 1.00 85.62 87 ILE A O 1
ATOM 640 N N . GLY A 1 88 ? -11.169 10.992 13.975 1.00 80.50 88 GLY A N 1
ATOM 641 C CA . GLY A 1 88 ? -11.985 12.131 14.402 1.00 80.50 88 GLY A CA 1
ATOM 642 C C . GLY A 1 88 ? -12.049 12.349 15.920 1.00 80.50 88 GLY A C 1
ATOM 643 O O . GLY A 1 88 ? -11.171 11.941 16.678 1.00 80.50 88 GLY A O 1
ATOM 644 N N . LYS A 1 89 ? -13.072 13.086 16.385 1.00 66.06 89 LYS A N 1
ATOM 645 C CA . LYS A 1 89 ? -13.190 13.512 17.793 1.00 66.06 89 LYS A CA 1
ATOM 646 C C . LYS A 1 89 ? -13.505 12.326 18.706 1.00 66.06 89 LYS A C 1
ATOM 648 O O . LYS A 1 89 ? -14.643 11.865 18.773 1.00 66.06 89 LYS A O 1
ATOM 653 N N . TRP A 1 90 ? -12.503 11.892 19.461 1.00 59.69 90 TRP A N 1
ATOM 654 C CA . TRP A 1 90 ? -12.658 10.889 20.504 1.00 59.69 90 TRP A CA 1
ATOM 655 C C . TRP A 1 90 ? -13.249 11.535 21.767 1.00 59.69 90 TRP A C 1
ATOM 657 O O . TRP A 1 90 ? -12.721 12.518 22.281 1.00 59.69 90 TRP A O 1
ATOM 667 N N . SER A 1 91 ? -14.371 11.007 22.257 1.00 55.53 91 SER A N 1
ATOM 668 C CA . SER A 1 91 ? -14.964 11.394 23.541 1.00 55.53 91 SER A CA 1
ATOM 669 C C . SER A 1 91 ? -14.994 10.170 24.441 1.00 55.53 91 SER A C 1
ATOM 671 O O . SER A 1 91 ? -15.384 9.093 23.994 1.00 55.53 91 SER A O 1
ATOM 673 N N . TRP A 1 92 ? -14.631 10.332 25.715 1.00 54.91 92 TRP A N 1
ATOM 674 C CA . TRP A 1 92 ? -14.642 9.248 26.706 1.00 54.91 92 TRP A CA 1
ATOM 675 C C . TRP A 1 92 ? -16.019 8.558 26.803 1.00 54.91 92 TRP A C 1
ATOM 677 O O . TRP A 1 92 ? -16.095 7.353 27.035 1.00 54.91 92 TRP A O 1
ATOM 687 N N . ASN A 1 93 ? -17.102 9.293 26.517 1.00 55.81 93 ASN A N 1
ATOM 688 C CA . ASN A 1 93 ? -18.475 8.778 26.514 1.00 55.81 93 ASN A CA 1
ATOM 689 C C . ASN A 1 93 ? -18.928 8.146 25.186 1.00 55.81 93 ASN A C 1
ATOM 691 O O . ASN A 1 93 ? -20.008 7.561 25.138 1.00 55.81 93 ASN A O 1
ATOM 695 N N . LYS A 1 94 ? -18.145 8.234 24.102 1.00 53.03 94 LYS A N 1
ATOM 696 C CA . LYS A 1 94 ? -18.464 7.601 22.814 1.00 53.03 94 LYS A CA 1
ATOM 697 C C . LYS A 1 94 ? -17.405 6.558 22.471 1.00 53.03 94 LYS A C 1
ATOM 699 O O . LYS A 1 94 ? -16.357 6.853 21.907 1.00 53.03 94 LYS A O 1
ATOM 704 N N . ARG A 1 95 ? -17.721 5.303 22.802 1.00 54.00 95 ARG A N 1
ATOM 705 C CA . ARG A 1 95 ? -17.003 4.100 22.340 1.00 54.00 95 ARG A CA 1
ATOM 706 C C . ARG A 1 95 ? -17.200 3.810 20.844 1.00 54.00 95 ARG A C 1
ATOM 708 O O . ARG A 1 95 ? -16.584 2.883 20.333 1.00 54.00 95 ARG A O 1
ATOM 715 N N . THR A 1 96 ? -18.052 4.564 20.156 1.00 59.34 96 THR A N 1
ATOM 716 C CA . THR A 1 96 ? -18.372 4.377 18.740 1.00 59.34 96 THR A CA 1
ATOM 717 C C . THR A 1 96 ? -17.400 5.166 17.861 1.00 59.34 96 THR A C 1
ATOM 719 O O . THR A 1 96 ? -17.098 6.320 18.155 1.00 59.34 96 THR A O 1
ATOM 722 N N . GLY A 1 97 ? -16.889 4.538 16.798 1.00 73.25 97 GLY A N 1
ATOM 723 C CA . GLY A 1 97 ? -16.003 5.187 15.819 1.00 73.25 97 GLY A CA 1
ATOM 724 C C . GLY A 1 97 ? -14.655 4.506 15.587 1.00 73.25 97 GLY A C 1
ATOM 725 O O . GLY A 1 97 ? -13.877 5.007 14.784 1.00 73.25 97 GLY A O 1
ATOM 726 N N . TYR A 1 98 ? -14.380 3.387 16.263 1.00 84.56 98 TYR A N 1
ATOM 727 C CA . TYR A 1 98 ? -13.277 2.499 15.897 1.00 84.56 98 TYR A CA 1
ATOM 728 C C . TYR A 1 98 ? -13.775 1.473 14.883 1.00 84.56 98 TYR A C 1
ATOM 730 O O . TYR A 1 98 ? -14.833 0.886 15.106 1.00 84.56 98 TYR A O 1
ATOM 738 N N . LYS A 1 99 ? -12.999 1.264 13.824 1.00 87.31 99 LYS A N 1
ATOM 739 C CA . LYS A 1 99 ? -13.158 0.168 12.870 1.00 87.31 99 LYS A CA 1
ATOM 740 C C . LYS A 1 99 ? -12.008 -0.809 13.019 1.00 87.31 99 LYS A C 1
ATOM 742 O O . LYS A 1 99 ? -10.889 -0.378 13.315 1.00 87.31 99 LYS A O 1
ATOM 747 N N . ASP A 1 100 ? -12.278 -2.092 12.865 1.00 90.25 100 ASP A N 1
ATOM 748 C CA . ASP A 1 100 ? -11.229 -3.101 12.811 1.00 90.25 100 ASP A CA 1
ATOM 749 C C . ASP A 1 100 ? -10.416 -2.953 11.507 1.00 90.25 100 ASP A C 1
ATOM 751 O O . ASP A 1 100 ? -10.900 -2.430 10.503 1.00 90.25 100 ASP A O 1
ATOM 755 N N . LEU A 1 101 ? -9.129 -3.319 11.542 1.00 89.69 101 LEU A N 1
ATOM 756 C CA . LEU A 1 101 ? -8.209 -3.169 10.405 1.00 89.69 101 LEU A CA 1
ATOM 757 C C . LEU A 1 101 ? -8.666 -3.962 9.168 1.00 89.69 101 LEU A C 1
ATOM 759 O O . LEU A 1 101 ? -8.395 -3.558 8.044 1.00 89.69 101 LEU A O 1
ATOM 763 N N . ASP A 1 102 ? -9.354 -5.080 9.371 1.00 89.25 102 ASP A N 1
ATOM 764 C CA . ASP A 1 102 ? -9.919 -5.917 8.312 1.00 89.25 102 ASP A CA 1
ATOM 765 C C . ASP A 1 102 ? -11.122 -5.282 7.598 1.00 89.25 102 ASP A C 1
ATOM 767 O O . ASP A 1 102 ? -11.468 -5.727 6.508 1.00 89.25 102 ASP A O 1
ATOM 771 N N . GLU A 1 103 ? -11.720 -4.231 8.166 1.00 88.75 103 GLU A N 1
ATOM 772 C CA . GLU A 1 103 ? -12.746 -3.411 7.511 1.00 88.75 103 GLU A CA 1
ATOM 773 C C . GLU A 1 103 ? -12.153 -2.339 6.576 1.00 88.75 103 GLU A C 1
ATOM 775 O O . GLU A 1 103 ? -12.902 -1.561 5.973 1.00 88.75 103 GLU A O 1
ATOM 780 N N . TYR A 1 104 ? -10.823 -2.233 6.505 1.00 89.81 104 TYR A N 1
ATOM 781 C CA . TYR A 1 104 ? -10.121 -1.305 5.625 1.00 89.81 104 TYR A CA 1
ATOM 782 C C . TYR A 1 104 ? -9.543 -2.016 4.393 1.00 89.81 104 TYR A C 1
ATOM 784 O O . TYR A 1 104 ? -9.190 -3.194 4.492 1.00 89.81 104 TYR A O 1
ATOM 792 N N . PRO A 1 105 ? -9.381 -1.292 3.265 1.00 90.94 105 PRO A N 1
ATOM 793 C CA . PRO A 1 105 ? -8.876 -1.868 2.028 1.00 90.94 105 PRO A CA 1
ATOM 794 C C . PRO A 1 105 ? -7.524 -2.561 2.187 1.00 90.94 105 PRO A C 1
ATOM 796 O O . PRO A 1 105 ? -6.664 -2.145 2.977 1.00 90.94 105 PRO A O 1
ATOM 799 N N . LYS A 1 106 ? -7.319 -3.596 1.376 1.00 92.44 106 LYS A N 1
ATOM 800 C CA . LYS A 1 106 ? -6.047 -4.305 1.248 1.00 92.44 106 LYS A CA 1
ATOM 801 C C . LYS A 1 106 ? -5.472 -4.082 -0.144 1.00 92.44 106 LYS A C 1
ATOM 803 O O . LYS A 1 106 ? -6.185 -4.215 -1.133 1.00 92.44 106 LYS A O 1
ATOM 808 N N . LEU A 1 107 ? -4.188 -3.746 -0.210 1.00 92.31 107 LEU A N 1
ATOM 809 C CA . LEU A 1 107 ? -3.458 -3.581 -1.461 1.00 92.31 107 LEU A CA 1
ATOM 810 C C . LEU A 1 107 ? -2.420 -4.685 -1.605 1.00 92.31 107 LEU A C 1
ATOM 812 O O . LEU A 1 107 ? -1.600 -4.871 -0.708 1.00 92.31 107 LEU A O 1
ATOM 816 N N . LEU A 1 108 ? -2.415 -5.351 -2.756 1.00 93.12 108 LEU A N 1
ATOM 817 C CA . LEU A 1 108 ? -1.329 -6.241 -3.157 1.00 93.12 108 LEU A CA 1
ATOM 818 C C . LEU A 1 108 ? -0.604 -5.636 -4.357 1.00 93.12 108 LEU A C 1
ATOM 820 O O . LEU A 1 108 ? -1.164 -5.539 -5.457 1.00 93.12 108 LEU A O 1
ATOM 824 N N . ILE A 1 109 ? 0.638 -5.222 -4.136 1.00 92.44 109 ILE A N 1
ATOM 825 C CA . ILE A 1 109 ? 1.418 -4.403 -5.057 1.00 92.44 109 ILE A CA 1
ATOM 826 C C . ILE A 1 109 ? 2.654 -5.185 -5.495 1.00 92.44 109 ILE A C 1
ATOM 828 O O . ILE A 1 109 ? 3.402 -5.697 -4.671 1.00 92.44 109 ILE A O 1
ATOM 832 N N . LYS A 1 110 ? 2.881 -5.246 -6.807 1.00 92.12 110 LYS A N 1
ATOM 833 C CA . LYS A 1 110 ? 4.138 -5.715 -7.399 1.00 92.12 110 LYS A CA 1
ATOM 834 C C . LYS A 1 110 ? 4.876 -4.524 -7.972 1.00 92.12 110 LYS A C 1
ATOM 836 O O . LYS A 1 110 ? 4.258 -3.734 -8.688 1.00 92.12 110 LYS A O 1
ATOM 841 N N . ALA A 1 111 ? 6.153 -4.384 -7.657 1.00 91.12 111 ALA A N 1
ATOM 842 C CA . ALA A 1 111 ? 6.912 -3.192 -8.000 1.00 91.12 111 ALA A CA 1
ATOM 843 C C . ALA A 1 111 ? 8.356 -3.544 -8.398 1.00 91.12 111 ALA A C 1
ATOM 845 O O . ALA A 1 111 ? 8.924 -4.446 -7.796 1.00 91.12 111 ALA A O 1
ATOM 846 N N . PRO A 1 112 ? 8.968 -2.861 -9.380 1.00 90.31 112 PRO A N 1
ATOM 847 C CA . PRO A 1 112 ? 10.393 -3.027 -9.670 1.00 90.31 112 PRO A CA 1
ATOM 848 C C . PRO A 1 112 ? 11.272 -2.787 -8.427 1.00 90.31 112 PRO A C 1
ATOM 850 O O . PRO A 1 112 ? 10.920 -1.948 -7.595 1.00 90.31 112 PRO A O 1
ATOM 853 N N . ASP A 1 113 ? 12.442 -3.425 -8.333 1.00 85.25 113 ASP A N 1
ATOM 854 C CA . ASP A 1 113 ? 13.378 -3.275 -7.194 1.00 85.25 113 ASP A CA 1
ATOM 855 C C . ASP A 1 113 ? 13.764 -1.814 -6.885 1.00 85.25 113 ASP A C 1
ATOM 857 O O . ASP A 1 113 ? 13.924 -1.425 -5.732 1.00 85.25 113 ASP A O 1
ATOM 861 N N . PHE A 1 114 ? 13.842 -0.963 -7.913 1.00 82.62 114 PHE A N 1
ATOM 862 C CA . PHE A 1 114 ? 14.198 0.459 -7.786 1.00 82.62 114 PHE A CA 1
ATOM 863 C C . PHE A 1 114 ? 12.976 1.388 -7.728 1.00 82.62 114 PHE A C 1
ATOM 865 O O . PHE A 1 114 ? 13.019 2.522 -8.214 1.00 82.62 114 PHE A O 1
ATOM 872 N N . THR A 1 115 ? 11.862 0.905 -7.176 1.00 86.69 115 THR A N 1
ATOM 873 C CA . THR A 1 115 ? 10.644 1.708 -7.019 1.00 86.69 115 THR A CA 1
ATOM 874 C C . THR A 1 115 ? 10.827 2.771 -5.944 1.00 86.69 115 THR A C 1
ATOM 876 O O . THR A 1 115 ? 11.247 2.490 -4.826 1.00 86.69 115 THR A O 1
ATOM 879 N N . HIS A 1 116 ? 10.447 4.008 -6.249 1.00 89.25 116 HIS A N 1
ATOM 880 C CA . HIS A 1 116 ? 10.414 5.085 -5.270 1.00 89.25 116 HIS A CA 1
ATOM 881 C C . HIS A 1 116 ? 9.040 5.146 -4.592 1.00 89.25 116 HIS A C 1
ATOM 883 O O . HIS A 1 116 ? 8.027 5.350 -5.259 1.00 89.25 116 HIS A O 1
ATOM 889 N N . VAL A 1 117 ? 8.988 4.991 -3.267 1.00 89.62 117 VAL A N 1
ATOM 890 C CA . VAL A 1 117 ? 7.724 4.976 -2.511 1.00 89.62 117 VAL A CA 1
ATOM 891 C C . VAL A 1 117 ? 7.506 6.295 -1.781 1.00 89.62 117 VAL A C 1
ATOM 893 O O . VAL A 1 117 ? 8.331 6.736 -0.985 1.00 89.62 117 VAL A O 1
ATOM 896 N N . ILE A 1 118 ? 6.348 6.909 -2.015 1.00 91.69 118 ILE A N 1
ATOM 897 C CA . ILE A 1 118 ? 5.904 8.144 -1.374 1.00 91.69 118 ILE A CA 1
ATOM 898 C C . ILE A 1 118 ? 4.629 7.846 -0.587 1.00 91.69 118 ILE A C 1
ATOM 900 O O . ILE A 1 118 ? 3.605 7.502 -1.167 1.00 91.69 118 ILE A O 1
ATOM 904 N N . ILE A 1 119 ? 4.661 8.034 0.731 1.00 92.31 119 ILE A N 1
ATOM 905 C CA . ILE A 1 119 ? 3.491 7.860 1.603 1.00 92.31 119 ILE A CA 1
ATOM 906 C C . ILE A 1 119 ? 3.110 9.217 2.195 1.00 92.31 119 ILE A C 1
ATOM 908 O O . ILE A 1 119 ? 3.937 9.877 2.824 1.00 92.31 119 ILE A O 1
ATOM 912 N N . LYS A 1 120 ? 1.857 9.645 2.009 1.00 93.44 120 LYS A N 1
ATOM 913 C CA . LYS A 1 120 ? 1.332 10.925 2.523 1.00 93.44 120 LYS A CA 1
ATOM 914 C C . LYS A 1 120 ? 0.009 10.721 3.241 1.00 93.44 120 LYS A C 1
ATOM 916 O O . LYS A 1 120 ? -0.840 9.997 2.742 1.00 93.44 120 LYS A O 1
ATOM 921 N N . ASP A 1 121 ? -0.189 11.362 4.390 1.00 92.19 121 ASP A N 1
ATOM 922 C CA . ASP A 1 121 ? -1.479 11.387 5.102 1.00 92.19 121 ASP A CA 1
ATOM 923 C C . ASP A 1 121 ? -2.186 10.018 5.139 1.00 92.19 121 ASP A C 1
ATOM 925 O O . ASP A 1 121 ? -3.350 9.894 4.766 1.00 92.19 121 ASP A O 1
ATOM 929 N N . SER A 1 122 ? -1.447 8.967 5.510 1.00 91.81 122 SER A N 1
ATOM 930 C CA . SER A 1 122 ? -1.902 7.574 5.431 1.00 91.81 122 SER A CA 1
ATOM 931 C C . SER A 1 122 ? -1.551 6.786 6.693 1.00 91.81 122 SER A C 1
ATOM 933 O O . SER A 1 122 ? -0.582 7.101 7.384 1.00 91.81 122 SER A O 1
ATOM 935 N N . ILE A 1 123 ? -2.336 5.749 6.991 1.00 90.25 123 ILE A N 1
ATOM 936 C CA . ILE A 1 123 ? -2.080 4.765 8.049 1.00 90.25 123 ILE A CA 1
ATOM 937 C C . ILE A 1 123 ? -2.005 3.390 7.384 1.00 90.25 123 ILE A C 1
ATOM 939 O O . ILE A 1 123 ? -3.023 2.833 6.976 1.00 90.25 123 ILE A O 1
ATOM 943 N N . LEU A 1 124 ? -0.793 2.858 7.275 1.00 90.62 124 LEU A N 1
ATOM 944 C CA . LEU A 1 124 ? -0.511 1.617 6.560 1.00 90.62 124 LEU A CA 1
ATOM 945 C C . LEU A 1 124 ? -0.120 0.513 7.536 1.00 90.62 124 LEU A C 1
ATOM 947 O O . LEU A 1 124 ? 0.593 0.752 8.511 1.00 90.62 124 LEU A O 1
ATOM 951 N N . PHE A 1 125 ? -0.576 -0.696 7.241 1.00 89.81 125 PHE A N 1
ATOM 952 C CA . PHE A 1 125 ? -0.193 -1.922 7.929 1.00 89.81 125 PHE A CA 1
ATOM 953 C C . PHE A 1 125 ? 0.300 -2.937 6.905 1.00 89.81 125 PHE A C 1
ATOM 955 O O . PHE A 1 125 ? -0.179 -2.934 5.781 1.00 89.81 125 PHE A O 1
ATOM 962 N N . GLY A 1 126 ? 1.204 -3.831 7.289 1.00 86.38 126 GLY A N 1
ATOM 963 C CA . GLY A 1 126 ? 1.709 -4.884 6.407 1.00 86.38 126 GLY A CA 1
ATOM 964 C C . GLY A 1 126 ? 3.183 -4.709 6.067 1.00 86.38 126 GLY A C 1
ATOM 965 O O . GLY A 1 126 ? 3.900 -4.006 6.782 1.00 86.38 126 GLY A O 1
ATOM 966 N N . ASN A 1 127 ? 3.626 -5.410 5.027 1.00 78.88 127 ASN A N 1
ATOM 967 C CA . ASN A 1 127 ? 5.034 -5.505 4.667 1.00 78.88 127 ASN A CA 1
ATOM 968 C C . ASN A 1 127 ? 5.323 -4.669 3.425 1.00 78.88 127 ASN A C 1
ATOM 970 O O . ASN A 1 127 ? 4.547 -4.616 2.471 1.00 78.88 127 ASN A O 1
ATOM 974 N N . ILE A 1 128 ? 6.469 -4.012 3.474 1.00 73.38 128 ILE A N 1
ATOM 975 C CA . ILE A 1 128 ? 7.069 -3.311 2.355 1.00 73.38 128 ILE A CA 1
ATOM 976 C C . ILE A 1 128 ? 8.422 -4.001 2.194 1.00 73.38 128 ILE A C 1
ATOM 978 O O . ILE A 1 128 ? 9.360 -3.648 2.909 1.00 73.38 128 ILE A O 1
ATOM 982 N N . ASP A 1 129 ? 8.480 -5.067 1.389 1.00 65.00 129 ASP A N 1
ATOM 983 C CA . ASP A 1 129 ? 9.735 -5.796 1.188 1.00 65.00 129 ASP A CA 1
ATOM 984 C C . ASP A 1 129 ? 10.708 -4.906 0.414 1.00 65.00 129 ASP A C 1
ATOM 986 O O . ASP A 1 129 ? 10.372 -4.407 -0.655 1.00 65.00 129 ASP A O 1
ATOM 990 N N . ASP A 1 130 ? 11.876 -4.678 1.025 1.00 53.62 130 ASP A N 1
ATOM 991 C CA . ASP A 1 130 ? 13.069 -3.991 0.508 1.00 53.62 130 ASP A CA 1
ATOM 992 C C . ASP A 1 130 ? 12.788 -3.000 -0.633 1.00 53.62 130 ASP A C 1
ATOM 994 O O . ASP A 1 130 ? 13.091 -3.239 -1.803 1.00 53.62 130 ASP A O 1
ATOM 998 N N . VAL A 1 131 ? 12.136 -1.886 -0.294 1.00 52.06 131 VAL A N 1
ATOM 999 C CA . VAL A 1 131 ? 11.917 -0.791 -1.237 1.00 52.06 131 VAL A CA 1
ATOM 1000 C C . VAL A 1 131 ? 12.926 0.295 -0.893 1.00 52.06 131 VAL A C 1
ATOM 1002 O O . VAL A 1 131 ? 12.684 1.108 -0.000 1.00 52.06 131 VAL A O 1
ATOM 1005 N N . ALA A 1 132 ? 14.059 0.242 -1.601 1.00 38.69 132 ALA A N 1
ATOM 1006 C CA . ALA A 1 132 ? 15.321 0.978 -1.436 1.00 38.69 132 ALA A CA 1
ATOM 1007 C C . ALA A 1 132 ? 16.453 0.195 -0.735 1.00 38.69 132 ALA A C 1
ATOM 1009 O O . ALA A 1 132 ? 16.703 0.374 0.459 1.00 38.69 132 ALA A O 1
ATOM 1010 N N . SER A 1 133 ? 17.208 -0.560 -1.541 1.00 38.53 133 SER A N 1
ATOM 1011 C CA . SER A 1 133 ? 18.647 -0.789 -1.333 1.00 38.53 133 SER A CA 1
ATOM 1012 C C . SER A 1 133 ? 19.473 0.177 -2.185 1.00 38.53 133 SER A C 1
ATOM 1014 O O . SER A 1 133 ? 19.117 0.369 -3.372 1.00 38.53 133 SER A O 1
#

Organism: NCBI:txid287478

Radius of gyration: 25.83 Å; Cα contacts (8 Å, |Δi|>4): 252; chains: 1; bounding box: 76×42×78 Å

Mean predicted aligned error: 11.56 Å

Secondary structure (DSSP, 8-state):
-------------------------EEEEES-EEEEEEEEES-SS-EEEE-TT--EEEETTEEEEE------S-EEEEETTEEEEE-S--BTTB---EEEGGGS-EEEEEEETTPEEEEES-EEEEEE-----

Nearest PDB structures (foldseek):
  7pib-assembly1_e  TM=2.928E-01  e=6.529E+00  Mycoplasmoides pneumoniae M129
  6fy3-assembly1_Y  TM=2.619E-01  e=4.476E+00  Homo sapiens
  5xxz-assembly1_B  TM=2.370E-01  e=6.529E+00  Streptococcus pyogenes

Solvent-accessible surface area (backbone atoms only — not comparable to full-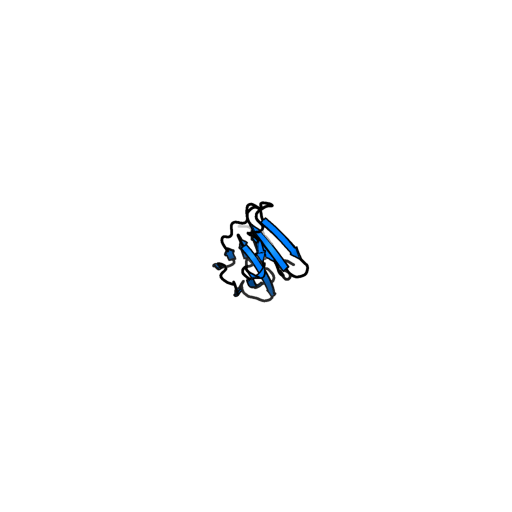atom values): 8111 Å² total;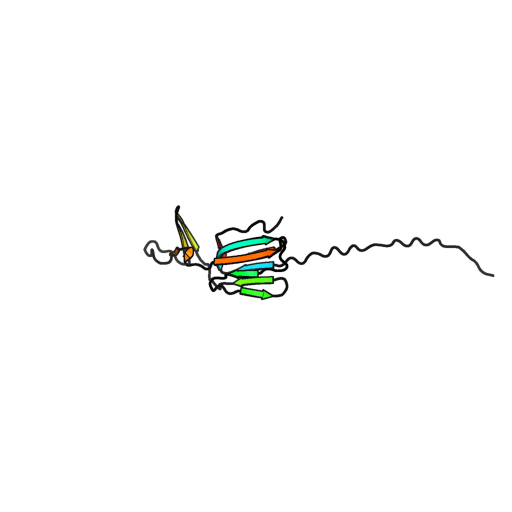 per-residue (Å²): 138,85,87,84,85,86,82,85,80,84,81,82,81,79,79,78,78,76,76,75,72,74,79,48,39,29,42,34,40,27,23,34,60,28,37,37,39,38,46,54,42,103,42,98,53,74,44,75,80,41,40,68,86,49,45,73,50,78,52,96,55,36,34,39,37,47,54,75,44,84,82,43,68,69,46,78,49,75,56,102,88,48,48,29,47,25,65,43,92,83,45,98,91,47,88,74,60,63,42,52,52,86,82,34,36,43,36,38,34,38,30,26,48,66,33,45,78,45,82,41,73,57,50,81,43,78,51,71,4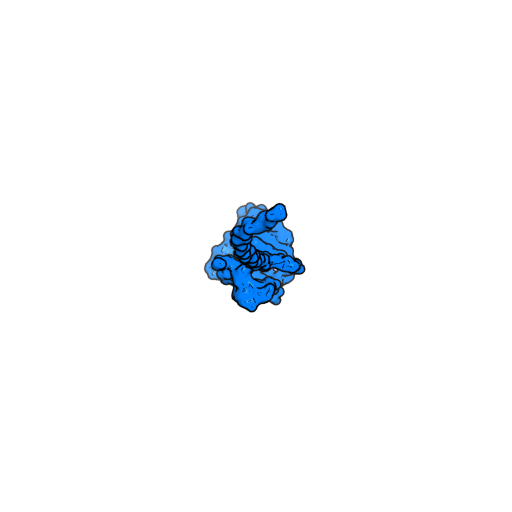8,70,71,69,128

Foldseek 3Di:
DDDDDDDDDDDDPPPPPPPPPPLFQEEEEELFEAEEDEDEDPDPAKDWPFWQPWDWDDDVSYIYTHNPHDAAPWDWDDDPVWIWIFGDDDDPPDPPGIDTRVVGIYTYMYGYLAYHYHYYHYHYHYDDPNHDD

pLDDT: mean 79.05, std 16.41, range [38.53, 95.19]

Sequence (133 aa):
MKNAIKFIGSVSLLAMISAQAMAGETLEIRNFIGTIDVVTGDYDKITITDADGAHVSTSTGHTLVDDGRKINNANCRSTKSSVKIGIGKWSWNKRTGYKDLDEYPKLLIKAPDFTHVIIKDSILFGNIDDVAS